Protein AF-A0A497PCP3-F1 (afdb_monomer)

Nearest PDB structures (foldseek):
  7ase-assembly1_J  TM=3.225E-01  e=2.728E+00  Trypanosoma cruzi

pLDDT: mean 95.0, std 7.42, range [58.16, 98.56]

Mean predicted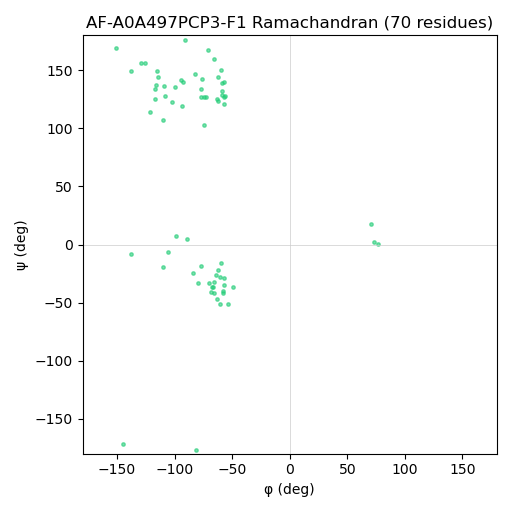 aligned error: 3.44 Å

Radius of gyration: 13.03 Å; Cα contacts (8 Å, |Δi|>4): 94; chains: 1; bounding box: 33×25×32 Å

Foldseek 3Di:
DKFFWDDPVRCVVFDQNDLDPPDGWHWDAAPVRTITTDADPVNQVSCVPHPNPVRVVRDIDDGHHDDDDPDD

Sequence (72 aa):
MEARELTTEQKEDIQGVFFDEVTFFNCAQDINNNWFIFLSSTDISKLEGSQWQWLVDIPVSPFEPKPVNPPT

Solvent-accessible surface area (backbone atoms only — not comparable to full-atom values): 4462 Å² total; per-residue (Å²): 94,75,28,28,68,42,54,71,66,61,45,67,76,37,56,70,40,63,85,53,100,86,46,55,42,66,69,47,61,33,67,87,71,48,37,29,40,78,73,53,75,68,50,45,66,66,28,56,93,41,98,49,30,67,68,70,69,44,65,72,38,86,46,50,74,55,82,80,74,74,87,129

Secondary structure (DSSP, 8-state):
-EEEEE-HHHHHHHTT-BSSSS-B--EEEBTTS-EEE---HHHHHHHTTSTTHHHHHSPEEE--BPP-PPP-

Structure (mmCIF, N/CA/C/O backbone):
data_AF-A0A497PCP3-F1
#
_entry.id   AF-A0A497PCP3-F1
#
loop_
_atom_site.group_PDB
_atom_site.id
_atom_site.type_symbol
_atom_site.label_atom_id
_atom_site.label_alt_id
_atom_site.label_comp_id
_atom_site.label_asym_id
_atom_site.label_entity_id
_atom_site.label_seq_id
_atom_site.pdbx_PDB_ins_code
_atom_site.Cartn_x
_atom_site.Cartn_y
_atom_site.Cartn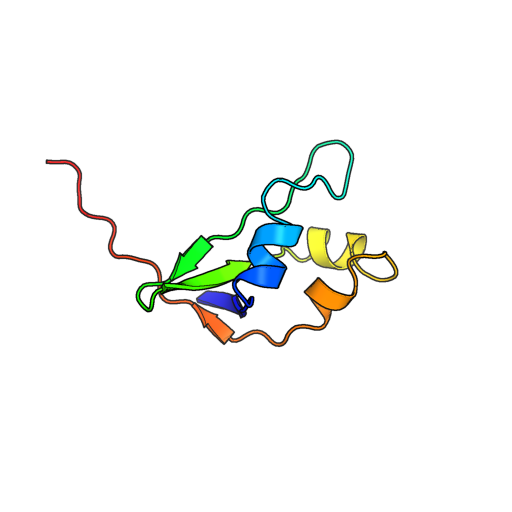_z
_atom_site.occupancy
_atom_site.B_iso_or_equiv
_atom_site.auth_seq_id
_atom_site.auth_comp_id
_atom_site.auth_asym_id
_atom_site.auth_atom_id
_atom_site.pdbx_PDB_model_num
ATOM 1 N N . MET A 1 1 ? 11.109 -9.838 -7.971 1.00 87.75 1 MET A N 1
ATOM 2 C CA . MET A 1 1 ? 10.664 -9.848 -6.552 1.00 87.75 1 MET A C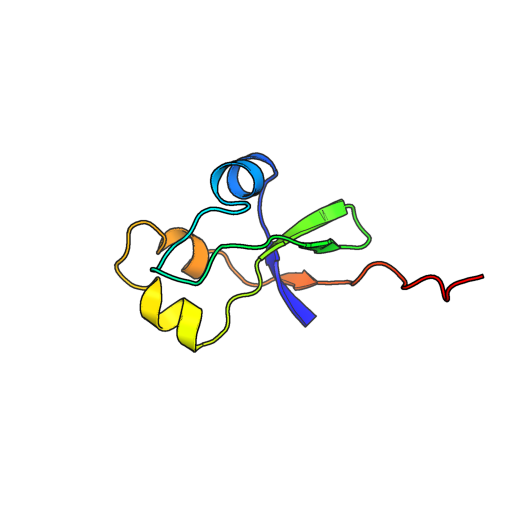A 1
ATOM 3 C C . MET A 1 1 ? 9.198 -10.253 -6.545 1.00 87.75 1 MET A C 1
ATOM 5 O O . MET A 1 1 ? 8.606 -10.206 -7.612 1.00 87.75 1 MET A O 1
ATOM 9 N N . GLU A 1 2 ? 8.621 -10.662 -5.421 1.00 93.56 2 GLU A N 1
ATOM 10 C CA . GLU A 1 2 ? 7.176 -10.934 -5.334 1.00 93.56 2 GLU A CA 1
ATOM 11 C C . GLU A 1 2 ? 6.508 -9.856 -4.481 1.00 93.56 2 GLU A C 1
ATOM 13 O O . GLU A 1 2 ? 7.063 -9.441 -3.461 1.00 93.56 2 GLU A O 1
ATOM 18 N N . ALA A 1 3 ? 5.358 -9.364 -4.935 1.00 97.19 3 ALA A N 1
ATOM 19 C CA . ALA A 1 3 ? 4.598 -8.304 -4.280 1.00 97.19 3 ALA A CA 1
ATOM 20 C C . ALA A 1 3 ? 3.105 -8.460 -4.579 1.00 97.19 3 ALA A C 1
ATOM 22 O O . ALA A 1 3 ? 2.716 -9.262 -5.426 1.00 97.19 3 ALA A O 1
ATOM 23 N N . ARG A 1 4 ? 2.256 -7.708 -3.880 1.00 98.12 4 ARG A N 1
ATOM 24 C CA . ARG A 1 4 ? 0.801 -7.783 -4.054 1.00 98.12 4 ARG A CA 1
ATOM 25 C C . ARG A 1 4 ? 0.352 -6.737 -5.059 1.00 98.12 4 ARG A C 1
ATOM 27 O O . ARG A 1 4 ? 0.597 -5.552 -4.840 1.00 98.12 4 ARG A O 1
ATOM 34 N N . GLU A 1 5 ? -0.245 -7.183 -6.158 1.00 98.25 5 GLU A N 1
ATOM 35 C CA . GLU A 1 5 ? -0.707 -6.310 -7.238 1.00 98.25 5 GLU A CA 1
ATOM 36 C C . GLU A 1 5 ? -2.019 -5.617 -6.852 1.00 98.25 5 GLU A C 1
ATOM 38 O O . GLU A 1 5 ? -2.938 -6.244 -6.326 1.00 98.25 5 GLU A O 1
ATOM 43 N N . LEU A 1 6 ? -2.097 -4.314 -7.101 1.00 98.38 6 LEU A N 1
ATOM 44 C CA . LEU A 1 6 ? -3.229 -3.461 -6.771 1.00 98.38 6 LEU A CA 1
ATOM 45 C C . LEU A 1 6 ? -3.887 -2.944 -8.046 1.00 98.38 6 LEU A C 1
ATOM 47 O O . LEU A 1 6 ? -3.219 -2.564 -9.010 1.00 98.38 6 LEU A O 1
ATOM 51 N N . THR A 1 7 ? -5.208 -2.813 -8.005 1.00 98.06 7 THR A N 1
ATOM 52 C CA . THR A 1 7 ? -5.908 -1.916 -8.927 1.00 98.06 7 THR A CA 1
ATOM 53 C C . THR A 1 7 ? -5.527 -0.460 -8.644 1.00 98.06 7 THR A C 1
ATOM 55 O O . THR A 1 7 ? -5.084 -0.113 -7.546 1.00 98.06 7 THR A O 1
ATOM 58 N N . THR A 1 8 ? -5.735 0.422 -9.624 1.00 97.69 8 THR A N 1
ATOM 59 C CA . THR A 1 8 ? -5.517 1.863 -9.431 1.00 97.69 8 THR A CA 1
ATOM 60 C C . THR A 1 8 ? -6.362 2.420 -8.284 1.00 97.69 8 THR A C 1
ATOM 62 O O . THR A 1 8 ? -5.827 3.169 -7.476 1.00 97.69 8 THR A O 1
ATOM 65 N N . GLU A 1 9 ? -7.628 2.003 -8.168 1.00 98.12 9 GLU A N 1
ATOM 66 C CA . GLU A 1 9 ? -8.540 2.420 -7.090 1.00 98.12 9 GLU A CA 1
ATOM 67 C C . GLU A 1 9 ? -7.996 2.010 -5.713 1.00 98.12 9 GLU A C 1
ATOM 69 O O . GLU A 1 9 ? -7.765 2.863 -4.863 1.00 98.12 9 GLU A O 1
ATOM 74 N N . GLN A 1 10 ? -7.626 0.735 -5.536 1.00 98.38 10 GLN A N 1
ATOM 75 C CA . GLN A 1 10 ? -7.012 0.254 -4.289 1.00 98.38 10 GLN A CA 1
ATOM 76 C C . GLN A 1 10 ? -5.724 1.004 -3.937 1.00 98.38 10 GLN A C 1
ATOM 78 O O . GLN A 1 10 ? -5.474 1.294 -2.769 1.00 98.38 10 GLN A O 1
ATOM 83 N N . LYS A 1 11 ? -4.886 1.314 -4.935 1.00 98.00 11 LYS A N 1
ATOM 84 C CA . LYS A 1 11 ? -3.670 2.106 -4.728 1.00 98.00 11 LYS A CA 1
ATOM 85 C C . LYS A 1 11 ? -4.005 3.536 -4.298 1.00 98.00 11 LYS A C 1
ATOM 87 O O . LYS A 1 11 ? -3.300 4.096 -3.462 1.00 98.00 11 LYS A O 1
ATOM 92 N N . GLU A 1 12 ? -5.011 4.162 -4.898 1.00 98.19 12 GLU A N 1
ATOM 93 C CA . GLU A 1 12 ? -5.422 5.532 -4.572 1.00 98.19 12 GLU A CA 1
ATOM 94 C C . GLU A 1 12 ? -6.019 5.625 -3.169 1.00 98.19 12 GLU A C 1
ATOM 96 O O . GLU A 1 12 ? -5.704 6.576 -2.455 1.00 98.19 12 GLU A O 1
ATOM 101 N N . ASP A 1 13 ? -6.755 4.600 -2.745 1.00 97.94 13 ASP A N 1
ATOM 102 C CA . ASP A 1 13 ? -7.360 4.523 -1.415 1.00 97.94 13 ASP A CA 1
ATOM 103 C C . ASP A 1 13 ? -6.333 4.428 -0.282 1.00 97.94 13 ASP A C 1
ATOM 105 O O . ASP A 1 13 ? -6.580 4.926 0.817 1.00 97.94 13 ASP A O 1
ATOM 109 N N . ILE A 1 14 ? -5.184 3.784 -0.521 1.00 98.19 14 ILE A N 1
ATOM 110 C CA . ILE A 1 14 ? -4.218 3.478 0.547 1.00 98.19 14 ILE A CA 1
ATOM 111 C C . ILE A 1 14 ? -2.921 4.285 0.476 1.00 98.19 14 ILE A C 1
ATOM 113 O O . ILE A 1 14 ? -2.203 4.343 1.472 1.00 98.19 14 ILE A O 1
ATOM 117 N N . GLN A 1 15 ? -2.561 4.885 -0.665 1.00 98.50 15 GLN A N 1
ATOM 118 C CA . GLN A 1 15 ? -1.262 5.555 -0.810 1.00 98.50 15 GLN A CA 1
ATOM 119 C C . GLN A 1 15 ? -1.077 6.653 0.246 1.00 98.50 15 GLN A C 1
ATOM 121 O O . GLN A 1 15 ? -1.811 7.637 0.278 1.00 98.50 15 GLN A O 1
ATOM 126 N N . GLY A 1 16 ? -0.033 6.523 1.068 1.00 98.25 16 GLY A N 1
ATOM 127 C CA . GLY A 1 16 ? 0.263 7.483 2.133 1.00 98.25 16 GLY A CA 1
ATOM 128 C C . GLY A 1 16 ? -0.633 7.358 3.368 1.00 98.25 16 GLY A C 1
ATOM 129 O O . GLY A 1 16 ? -0.441 8.115 4.318 1.00 98.25 16 GLY A O 1
ATOM 130 N N . VAL A 1 17 ? -1.580 6.415 3.394 1.00 98.25 17 VAL A N 1
ATOM 131 C CA . VAL A 1 17 ? -2.404 6.138 4.574 1.00 98.25 17 VAL A CA 1
ATOM 132 C C . VAL A 1 17 ? -1.559 5.431 5.625 1.00 98.25 17 VAL A C 1
ATOM 134 O O . VAL A 1 17 ? -0.921 4.411 5.356 1.00 98.25 17 VAL A O 1
ATOM 137 N N . PHE A 1 18 ? -1.565 5.989 6.833 1.00 97.94 18 PHE A N 1
ATOM 138 C CA . PHE A 1 18 ? -0.923 5.405 8.003 1.00 97.94 18 PHE A CA 1
ATOM 139 C C . PHE A 1 18 ? -1.775 4.260 8.553 1.00 97.94 18 PHE A C 1
ATOM 141 O O . PHE A 1 18 ? -2.964 4.438 8.823 1.00 97.94 18 PHE A O 1
ATOM 148 N N . PHE A 1 19 ? -1.168 3.088 8.726 1.00 95.94 19 PHE A N 1
ATOM 149 C CA . PHE A 1 19 ? -1.815 1.926 9.348 1.00 95.94 19 PHE A CA 1
ATOM 150 C C . PHE A 1 19 ? -1.315 1.663 10.773 1.00 95.94 19 PHE A C 1
ATOM 152 O O . PHE A 1 19 ? -1.882 0.830 11.477 1.00 95.94 19 PHE A O 1
ATOM 159 N N . ASP A 1 20 ? -0.293 2.400 11.208 1.00 93.81 20 ASP A N 1
ATOM 160 C CA . ASP A 1 20 ? 0.076 2.585 12.608 1.00 93.81 20 ASP A CA 1
ATOM 161 C C . ASP A 1 20 ? 0.607 4.016 12.837 1.00 93.81 20 ASP A C 1
ATOM 163 O O . ASP A 1 20 ? 0.498 4.874 11.964 1.00 93.81 20 ASP A O 1
ATOM 167 N N . GLU A 1 21 ? 1.149 4.303 14.021 1.00 95.31 21 GLU A N 1
ATOM 168 C CA . GLU A 1 21 ? 1.578 5.655 14.411 1.00 95.31 21 GLU A CA 1
ATOM 169 C C . GLU A 1 21 ? 2.708 6.244 13.547 1.00 95.31 21 GLU A C 1
ATOM 171 O O . GLU A 1 21 ? 2.886 7.462 13.527 1.00 95.31 21 GLU A O 1
ATOM 176 N N . VAL A 1 22 ? 3.494 5.408 12.857 1.00 96.50 22 VAL A N 1
ATOM 177 C CA . VAL A 1 22 ? 4.720 5.835 12.153 1.00 96.50 22 VAL A CA 1
ATOM 178 C C . VAL A 1 22 ? 4.897 5.215 10.764 1.00 96.50 22 VAL A C 1
ATOM 180 O O . VAL A 1 22 ? 5.789 5.628 10.023 1.00 96.50 22 VAL A O 1
ATOM 183 N N . THR A 1 23 ? 4.062 4.250 10.394 1.00 95.62 23 THR A N 1
ATOM 184 C CA . THR A 1 23 ? 4.176 3.454 9.170 1.00 95.62 23 THR A CA 1
ATOM 185 C C . THR A 1 23 ? 2.967 3.690 8.278 1.00 95.62 23 THR A C 1
ATOM 187 O O . THR A 1 23 ? 1.818 3.657 8.726 1.00 95.62 23 THR A O 1
ATOM 190 N N . PHE A 1 24 ? 3.231 3.911 6.993 1.00 97.88 24 PHE A N 1
ATOM 191 C CA . PHE A 1 24 ? 2.216 4.169 5.979 1.00 97.88 24 PHE A CA 1
ATOM 192 C C . PHE A 1 24 ? 2.402 3.263 4.766 1.00 97.88 24 PHE A C 1
ATOM 194 O O . PHE A 1 24 ? 3.504 2.781 4.491 1.00 97.88 24 PHE A O 1
ATOM 201 N N . PHE A 1 25 ? 1.325 3.045 4.018 1.00 98.50 25 PHE A N 1
ATOM 202 C CA . PHE A 1 25 ? 1.387 2.267 2.789 1.00 98.50 25 PHE A CA 1
ATOM 203 C C . PHE A 1 25 ? 2.050 3.064 1.667 1.00 98.50 25 PHE A C 1
ATOM 205 O O . PHE A 1 25 ? 1.630 4.174 1.326 1.00 98.50 25 PHE A O 1
ATOM 212 N N . ASN A 1 26 ? 3.068 2.469 1.052 1.00 98.06 26 ASN A N 1
ATOM 213 C CA . ASN A 1 26 ? 3.735 3.026 -0.114 1.00 98.06 26 ASN A CA 1
ATOM 214 C C . ASN A 1 26 ? 3.650 2.049 -1.286 1.00 98.06 26 ASN A C 1
ATOM 216 O O . ASN A 1 26 ? 4.239 0.967 -1.240 1.00 98.06 26 ASN A O 1
ATOM 220 N N . CYS A 1 27 ? 2.935 2.443 -2.335 1.00 98.12 27 CYS A N 1
ATOM 221 C CA . CYS A 1 27 ? 2.781 1.641 -3.537 1.00 98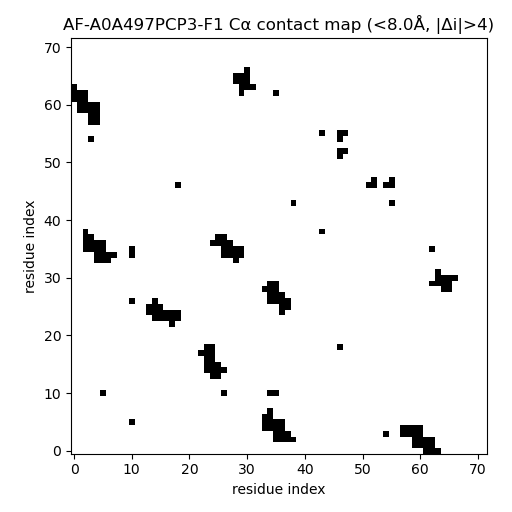.12 27 CYS A CA 1
ATOM 222 C C . CYS A 1 27 ? 3.851 2.017 -4.565 1.00 98.12 27 CYS A C 1
ATOM 224 O O . CYS A 1 27 ? 4.155 3.193 -4.777 1.00 98.12 27 CYS A O 1
ATOM 226 N N . ALA A 1 28 ? 4.400 1.016 -5.242 1.00 97.06 28 ALA A N 1
ATOM 227 C CA . ALA A 1 28 ? 5.362 1.189 -6.320 1.00 97.06 28 ALA A CA 1
ATOM 228 C C . ALA A 1 28 ? 4.772 0.697 -7.638 1.00 97.06 28 ALA A C 1
ATOM 230 O O . ALA A 1 28 ? 3.969 -0.233 -7.664 1.00 97.06 28 ALA A O 1
ATOM 231 N N . GLN A 1 29 ? 5.191 1.321 -8.734 1.00 97.00 29 GLN A N 1
ATOM 232 C CA . GLN A 1 29 ? 4.795 0.907 -10.070 1.00 97.00 29 GLN A CA 1
ATOM 233 C C . GLN A 1 29 ? 5.904 0.070 -10.712 1.00 97.00 29 GLN A C 1
ATOM 235 O O . GLN A 1 29 ? 7.080 0.444 -10.644 1.00 97.00 29 GLN A O 1
ATOM 240 N N . ASP A 1 30 ? 5.534 -1.036 -11.345 1.00 96.81 30 ASP A N 1
ATOM 241 C CA . ASP A 1 30 ? 6.455 -1.893 -12.094 1.00 96.81 30 ASP A CA 1
ATOM 242 C C . ASP A 1 30 ? 6.732 -1.339 -13.514 1.00 96.81 30 ASP A C 1
ATOM 244 O O . ASP A 1 30 ? 6.258 -0.259 -13.891 1.00 96.81 30 ASP A O 1
ATOM 248 N N . ILE A 1 31 ? 7.513 -2.067 -14.319 1.00 96.56 31 ILE A N 1
ATOM 249 C CA . ILE A 1 31 ? 7.812 -1.719 -15.721 1.00 96.56 31 ILE A CA 1
ATOM 250 C C . ILE A 1 31 ? 6.584 -1.729 -16.644 1.00 96.56 31 ILE A C 1
ATOM 252 O O . ILE A 1 31 ? 6.555 -0.980 -17.622 1.00 96.56 31 ILE A O 1
ATOM 256 N N . ASN A 1 32 ? 5.561 -2.516 -16.315 1.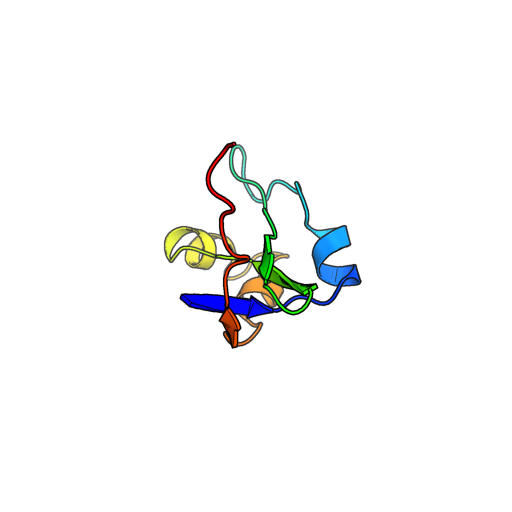00 95.94 32 ASN A N 1
ATOM 257 C CA . ASN A 1 32 ? 4.327 -2.659 -17.087 1.00 95.94 32 ASN A CA 1
ATOM 258 C C . ASN A 1 32 ? 3.244 -1.650 -16.684 1.00 95.94 32 ASN A C 1
ATOM 260 O O . ASN A 1 32 ? 2.151 -1.663 -17.243 1.00 95.94 32 ASN A O 1
ATOM 264 N N . ASN A 1 33 ? 3.566 -0.726 -15.777 1.00 96.19 33 ASN A N 1
ATOM 265 C CA . ASN A 1 33 ? 2.655 0.262 -15.204 1.00 96.19 33 ASN A CA 1
ATOM 266 C C . ASN A 1 33 ? 1.591 -0.307 -14.247 1.00 96.19 33 ASN A C 1
ATOM 268 O O . ASN A 1 33 ? 0.647 0.410 -13.906 1.00 96.19 33 ASN A O 1
ATOM 272 N N . ASN A 1 34 ? 1.781 -1.525 -13.745 1.00 97.56 34 ASN A N 1
ATOM 273 C CA . ASN A 1 34 ? 0.957 -2.129 -12.703 1.00 97.56 34 ASN A CA 1
ATOM 274 C C . ASN A 1 34 ? 1.408 -1.643 -11.318 1.00 97.56 34 ASN A C 1
ATOM 276 O O . ASN A 1 34 ? 2.593 -1.376 -11.089 1.00 97.56 34 ASN A O 1
ATOM 280 N N . TRP A 1 35 ? 0.460 -1.503 -10.390 1.00 98.12 35 TRP A N 1
ATOM 281 C CA . TRP A 1 35 ? 0.723 -1.030 -9.031 1.00 98.12 35 TRP A CA 1
ATOM 282 C C . TRP A 1 35 ? 0.926 -2.191 -8.075 1.00 98.12 35 TRP A C 1
ATOM 284 O O . TRP A 1 35 ? 0.220 -3.188 -8.141 1.00 98.12 35 TRP A O 1
ATOM 294 N N . PHE A 1 36 ? 1.865 -2.034 -7.151 1.00 98.56 36 PHE A N 1
ATOM 295 C CA . PHE A 1 36 ? 2.201 -3.054 -6.174 1.00 98.56 36 PHE A CA 1
ATOM 296 C C . PHE A 1 36 ? 2.412 -2.461 -4.794 1.00 98.56 36 PHE A C 1
ATOM 298 O O . PHE A 1 36 ? 2.937 -1.354 -4.654 1.00 98.56 36 PHE A O 1
ATOM 305 N N . ILE A 1 37 ? 2.091 -3.250 -3.776 1.00 98.31 37 ILE A N 1
ATOM 306 C CA . ILE A 1 37 ? 2.494 -3.003 -2.397 1.00 98.31 37 ILE A CA 1
ATOM 307 C C . ILE A 1 37 ? 3.403 -4.122 -1.897 1.00 98.31 37 ILE A C 1
ATOM 309 O O . ILE A 1 37 ? 3.170 -5.313 -2.128 1.00 98.31 37 ILE A O 1
ATOM 313 N N . PHE A 1 38 ? 4.458 -3.712 -1.200 1.00 97.88 38 PHE A N 1
ATOM 314 C CA . PHE A 1 38 ? 5.391 -4.601 -0.527 1.00 97.88 38 PHE A CA 1
ATOM 315 C C . PHE A 1 38 ? 5.068 -4.585 0.959 1.00 97.88 38 PHE A C 1
ATOM 317 O O . PHE A 1 38 ? 5.082 -3.526 1.581 1.00 97.88 38 PHE A O 1
ATOM 324 N N . LEU A 1 39 ? 4.787 -5.759 1.512 1.00 96.75 39 LEU A N 1
ATOM 325 C CA . LEU A 1 39 ? 4.522 -5.940 2.933 1.00 96.75 39 LEU A CA 1
ATOM 326 C C . LEU A 1 39 ? 5.601 -6.854 3.503 1.00 96.75 39 LEU A C 1
ATOM 328 O O . LEU A 1 39 ? 5.821 -7.956 2.997 1.00 96.75 39 LEU A O 1
ATOM 332 N N . SER A 1 40 ? 6.286 -6.400 4.547 1.00 96.25 40 SER A N 1
ATOM 333 C CA . SER A 1 40 ? 7.174 -7.260 5.326 1.00 96.25 40 SER A CA 1
ATOM 334 C C . SER A 1 40 ? 6.363 -8.261 6.158 1.00 96.25 40 SER A C 1
ATOM 336 O O . SER A 1 40 ? 5.157 -8.102 6.350 1.00 96.25 40 SER A O 1
ATOM 338 N N . SER A 1 41 ? 7.023 -9.276 6.723 1.00 96.62 41 SER A N 1
ATOM 339 C CA . SER A 1 41 ? 6.373 -10.186 7.678 1.00 96.62 41 SER A CA 1
ATOM 340 C C . SER A 1 41 ? 5.780 -9.442 8.880 1.00 96.62 41 SER A C 1
ATOM 342 O O . SER A 1 41 ? 4.723 -9.817 9.374 1.00 96.62 41 SER A O 1
ATOM 344 N N . THR A 1 42 ? 6.437 -8.366 9.326 1.00 96.62 42 THR A N 1
ATOM 345 C CA . THR A 1 42 ? 5.954 -7.517 10.422 1.00 96.62 42 THR A CA 1
ATOM 346 C C . THR A 1 42 ? 4.703 -6.742 10.025 1.00 96.62 42 THR A C 1
ATOM 348 O O . THR A 1 42 ? 3.780 -6.640 10.829 1.00 96.62 42 THR A O 1
ATOM 351 N N . ASP A 1 43 ? 4.653 -6.218 8.797 1.00 97.31 43 ASP A N 1
ATOM 352 C CA . ASP A 1 43 ? 3.460 -5.531 8.295 1.00 97.31 43 ASP A CA 1
ATOM 353 C C . ASP A 1 43 ? 2.296 -6.514 8.218 1.00 97.31 43 ASP A C 1
ATOM 355 O O . ASP A 1 43 ? 1.231 -6.235 8.752 1.00 97.31 43 ASP A O 1
ATOM 359 N N . ILE A 1 44 ? 2.519 -7.711 7.666 1.00 97.31 44 ILE A N 1
ATOM 360 C CA . ILE A 1 44 ? 1.493 -8.759 7.586 1.00 97.31 44 ILE A CA 1
ATOM 361 C C . ILE A 1 44 ? 0.896 -9.045 8.969 1.00 97.31 44 ILE A C 1
ATOM 363 O O . ILE A 1 44 ? -0.315 -8.934 9.131 1.00 97.31 44 ILE A O 1
ATOM 367 N N . SER A 1 45 ? 1.725 -9.297 9.987 1.00 97.44 45 SER A N 1
ATOM 368 C CA . SER A 1 45 ? 1.239 -9.565 11.349 1.00 97.44 45 SER A CA 1
ATOM 369 C C . SER A 1 45 ? 0.443 -8.415 11.977 1.00 97.44 45 SER A C 1
ATOM 371 O O . SER A 1 45 ? -0.405 -8.663 12.828 1.00 97.44 45 SER A O 1
ATOM 373 N N . LYS A 1 46 ? 0.703 -7.158 11.596 1.00 96.81 46 LYS A N 1
ATOM 374 C CA . LYS A 1 46 ? -0.071 -5.996 12.071 1.00 96.81 46 LYS A CA 1
ATOM 375 C C . LYS A 1 46 ? -1.398 -5.830 11.331 1.00 96.81 46 LYS A C 1
ATOM 377 O O . LYS A 1 46 ? -2.358 -5.321 11.905 1.00 96.81 46 LYS A O 1
ATOM 382 N N . LEU A 1 47 ? -1.427 -6.191 10.051 1.00 97.75 47 LEU A N 1
ATOM 383 C CA . LEU A 1 47 ? -2.595 -6.021 9.190 1.00 97.75 47 LEU A CA 1
ATOM 384 C C . LEU A 1 47 ? -3.587 -7.177 9.341 1.00 97.75 47 LEU A C 1
ATOM 386 O O . LEU A 1 47 ? -4.782 -6.976 9.106 1.00 97.75 47 LEU A O 1
ATOM 390 N N . GLU A 1 48 ? -3.121 -8.351 9.767 1.00 97.31 48 GLU A N 1
ATOM 391 C CA . GLU A 1 48 ? -3.973 -9.498 10.065 1.00 97.31 48 GLU A CA 1
ATOM 392 C C . GLU A 1 48 ? -5.037 -9.157 11.124 1.00 97.31 48 GLU A C 1
ATOM 394 O O . GLU A 1 48 ? -4.748 -8.627 12.197 1.00 97.31 48 GLU A O 1
ATOM 399 N N . GLY A 1 49 ? -6.305 -9.428 10.809 1.00 96.12 49 GLY A N 1
ATOM 400 C CA . GLY A 1 49 ? -7.456 -9.111 11.661 1.00 96.12 49 GLY A CA 1
ATOM 401 C C . GLY A 1 49 ? -7.829 -7.624 11.735 1.00 96.12 49 GLY A C 1
ATOM 402 O O . GLY A 1 49 ? -8.774 -7.272 12.441 1.00 96.12 49 GLY A O 1
ATOM 403 N N . SER A 1 50 ? -7.127 -6.747 11.013 1.00 96.94 50 SER A N 1
ATOM 404 C CA . SER A 1 50 ? -7.439 -5.316 10.928 1.00 96.94 50 SER A CA 1
ATOM 405 C C . SER A 1 50 ? -8.377 -4.991 9.754 1.00 96.94 50 SER A C 1
ATOM 407 O O . SER A 1 50 ? -8.675 -5.840 8.914 1.00 96.94 50 SER A O 1
ATOM 409 N N . GLN A 1 51 ? -8.785 -3.720 9.631 1.00 97.00 51 GLN A N 1
ATOM 410 C CA . GLN A 1 51 ? -9.517 -3.221 8.452 1.00 97.00 51 GLN A CA 1
ATOM 411 C C . GLN A 1 51 ? -8.733 -3.376 7.133 1.00 97.00 51 GLN A C 1
ATOM 413 O O . GLN A 1 51 ? -9.312 -3.303 6.054 1.00 97.00 51 GLN A O 1
ATOM 418 N N . TRP A 1 52 ? -7.422 -3.611 7.223 1.00 97.88 52 TRP A N 1
ATOM 419 C CA . TRP A 1 52 ? -6.506 -3.776 6.102 1.00 97.88 52 TRP A CA 1
ATOM 420 C C . TRP A 1 52 ? -6.208 -5.243 5.766 1.00 97.88 52 TRP A C 1
ATOM 422 O O . TRP A 1 52 ? -5.357 -5.496 4.918 1.00 97.88 52 TRP A O 1
ATOM 432 N N . GLN A 1 53 ? -6.888 -6.214 6.393 1.00 97.94 53 GLN A N 1
ATOM 433 C CA . GLN A 1 53 ? -6.713 -7.652 6.118 1.00 97.94 53 GLN A CA 1
ATOM 434 C C . GLN A 1 53 ? -6.779 -7.971 4.618 1.00 97.94 53 GLN A C 1
ATOM 436 O O . GLN A 1 53 ? -6.002 -8.781 4.124 1.00 97.94 53 GLN A O 1
ATOM 441 N N . TRP A 1 54 ? -7.646 -7.278 3.877 1.00 97.62 54 TRP A N 1
ATOM 442 C CA . TRP A 1 54 ? -7.783 -7.471 2.436 1.00 97.62 54 TRP A CA 1
ATOM 443 C C . TRP A 1 54 ? -6.467 -7.248 1.674 1.00 97.62 54 TRP A C 1
ATOM 445 O O . TRP A 1 54 ? -6.259 -7.894 0.654 1.00 97.62 54 TRP A O 1
ATOM 455 N N . LEU A 1 55 ? -5.552 -6.399 2.169 1.00 97.88 55 LEU A N 1
ATOM 456 C CA . LEU A 1 55 ? -4.215 -6.246 1.587 1.00 97.88 55 LEU A CA 1
ATOM 457 C C . LEU A 1 55 ? -3.379 -7.509 1.763 1.00 97.88 55 LEU A C 1
ATOM 459 O O . LEU A 1 55 ? -2.609 -7.843 0.874 1.00 97.88 55 LEU A O 1
ATOM 463 N N . VAL A 1 56 ? -3.508 -8.213 2.888 1.00 97.75 56 VAL A N 1
ATOM 464 C CA . VAL A 1 56 ? -2.802 -9.478 3.146 1.00 97.75 56 VAL A CA 1
ATOM 465 C C . VAL A 1 56 ? -3.345 -10.597 2.254 1.00 97.75 56 VAL A C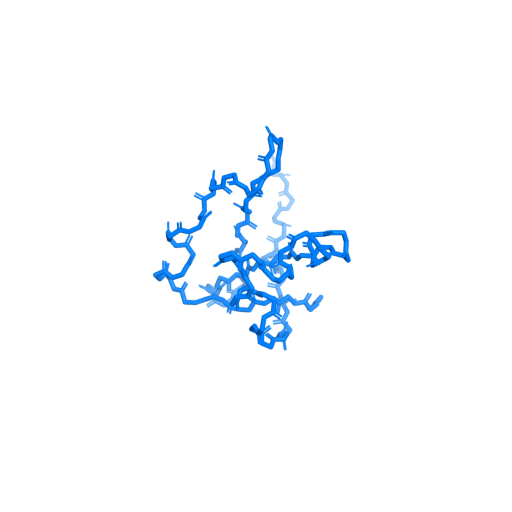 1
ATOM 467 O O . VAL A 1 56 ? -2.573 -11.449 1.813 1.00 97.75 56 VAL A O 1
ATOM 470 N N . ASP A 1 57 ? -4.640 -10.560 1.946 1.00 97.94 5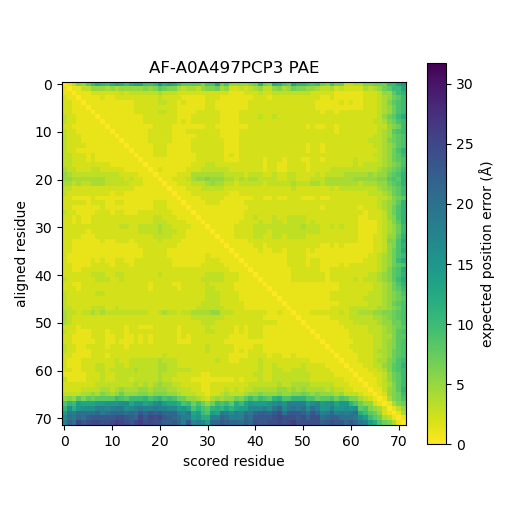7 ASP A N 1
ATOM 471 C CA . ASP A 1 57 ? -5.338 -11.601 1.185 1.00 97.94 57 ASP A CA 1
ATOM 472 C C . ASP A 1 57 ? -5.070 -11.546 -0.329 1.00 97.94 57 ASP A C 1
ATOM 474 O O . ASP A 1 57 ? -5.287 -12.537 -1.030 1.00 97.94 57 ASP A O 1
ATOM 478 N N . ILE A 1 58 ? -4.582 -10.415 -0.856 1.00 97.75 58 ILE A N 1
ATOM 479 C CA . ILE A 1 58 ? -4.227 -10.289 -2.277 1.00 97.75 58 ILE A CA 1
ATOM 480 C C . ILE A 1 58 ? -3.091 -11.266 -2.597 1.00 97.75 58 ILE A C 1
ATOM 482 O O . ILE A 1 58 ? -2.045 -11.184 -1.957 1.00 97.75 58 ILE A O 1
ATOM 486 N N . PRO A 1 59 ? -3.218 -12.163 -3.589 1.00 96.75 59 PRO A N 1
ATOM 487 C CA . PRO A 1 59 ? -2.138 -13.075 -3.951 1.00 96.75 59 PRO A CA 1
ATOM 488 C C . PRO A 1 59 ? -0.881 -12.313 -4.388 1.00 96.75 59 PRO A C 1
ATOM 490 O O . PRO A 1 59 ? -0.952 -11.205 -4.918 1.00 96.75 59 PRO A O 1
ATOM 493 N N . VAL A 1 60 ? 0.289 -12.908 -4.160 1.00 96.94 60 VAL A N 1
ATOM 494 C CA . VAL A 1 60 ? 1.534 -12.332 -4.675 1.00 96.94 60 VAL A CA 1
ATOM 495 C C . VAL A 1 60 ? 1.670 -12.604 -6.171 1.00 96.94 60 VAL A C 1
ATOM 497 O O . VAL A 1 60 ? 1.346 -13.692 -6.647 1.00 96.94 60 VAL A O 1
ATOM 500 N N . SER A 1 61 ? 2.198 -11.616 -6.879 1.00 97.06 61 SER A N 1
ATOM 501 C CA . SER A 1 61 ? 2.549 -11.667 -8.293 1.00 97.06 61 SER A CA 1
ATOM 502 C C . SER A 1 61 ? 4.016 -11.252 -8.477 1.00 97.06 61 SER A C 1
ATOM 504 O O . SER A 1 61 ? 4.577 -10.534 -7.635 1.00 97.06 61 SER A O 1
ATOM 506 N N . PRO A 1 62 ? 4.668 -11.673 -9.575 1.00 97.44 62 PRO A N 1
ATOM 507 C CA . PRO A 1 62 ? 5.989 -11.176 -9.933 1.00 97.44 62 PRO A CA 1
ATOM 508 C C . PRO A 1 62 ? 5.986 -9.654 -10.124 1.00 97.44 62 PRO A C 1
ATOM 510 O O . PRO A 1 62 ? 5.157 -9.108 -10.842 1.00 97.44 62 PRO A O 1
ATOM 513 N N . PHE A 1 63 ? 6.957 -8.984 -9.509 1.00 96.75 63 PHE A N 1
ATOM 514 C CA . PHE A 1 63 ? 7.244 -7.567 -9.693 1.00 96.75 63 PHE A CA 1
ATOM 515 C C . PHE A 1 63 ? 8.544 -7.377 -10.475 1.00 96.75 63 PHE A C 1
ATOM 517 O O . PHE A 1 63 ? 9.611 -7.873 -10.066 1.00 96.75 63 PHE A O 1
ATOM 524 N N . GLU A 1 64 ? 8.453 -6.584 -11.541 1.00 96.06 64 GLU A N 1
ATOM 525 C CA . GLU A 1 64 ? 9.566 -6.176 -12.393 1.00 96.06 64 GLU A CA 1
ATOM 526 C C . GLU A 1 64 ? 9.878 -4.680 -12.195 1.00 96.06 64 GLU A C 1
ATOM 528 O O . GLU A 1 64 ? 9.113 -3.820 -12.638 1.00 96.06 64 GLU A O 1
ATOM 533 N N . PRO A 1 65 ? 10.986 -4.324 -11.517 1.00 94.19 65 PRO A N 1
ATOM 534 C CA . PRO A 1 65 ? 11.315 -2.926 -11.261 1.00 94.19 65 PRO A CA 1
ATOM 535 C C . PRO A 1 65 ? 11.549 -2.163 -12.564 1.00 94.19 65 PRO A C 1
ATOM 537 O O . PRO A 1 65 ? 12.176 -2.673 -13.496 1.00 94.19 65 PRO A O 1
ATOM 540 N N . LYS A 1 66 ? 11.131 -0.892 -12.594 1.00 92.00 66 LYS A N 1
ATOM 541 C CA . LYS A 1 66 ? 11.541 0.021 -13.664 1.00 92.00 66 LYS A CA 1
ATOM 542 C C . LYS A 1 66 ? 13.075 0.107 -13.709 1.00 92.00 66 LYS A C 1
ATOM 544 O O . LYS A 1 66 ? 13.705 0.148 -12.647 1.00 92.00 66 LYS A O 1
ATOM 549 N N . PRO A 1 67 ? 13.690 0.147 -14.906 1.00 88.38 67 PRO A N 1
ATOM 550 C CA . PRO A 1 67 ? 15.128 0.306 -15.022 1.00 88.38 67 PRO A CA 1
ATOM 551 C C . PRO A 1 67 ? 15.536 1.608 -14.339 1.00 88.38 67 PRO A C 1
ATOM 553 O O . PRO A 1 67 ? 14.972 2.674 -14.596 1.00 88.38 67 PRO A O 1
ATOM 556 N N . VAL A 1 68 ? 16.518 1.516 -13.448 1.00 81.25 68 VAL A N 1
ATOM 557 C CA . VAL A 1 68 ? 17.136 2.698 -12.861 1.00 81.25 68 VAL A CA 1
ATOM 558 C C . VAL A 1 68 ? 18.022 3.284 -13.950 1.00 81.25 68 VAL A C 1
ATOM 560 O O . VAL A 1 68 ? 19.085 2.736 -14.240 1.00 81.25 68 VAL A O 1
ATOM 563 N N . ASN A 1 69 ? 17.578 4.359 -14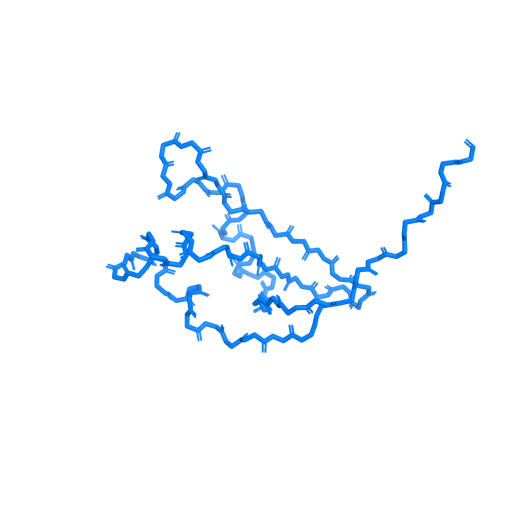.601 1.00 74.31 69 ASN A N 1
ATOM 564 C CA . ASN A 1 69 ? 18.485 5.106 -15.464 1.00 74.31 69 ASN A CA 1
ATOM 565 C C . ASN A 1 69 ? 19.615 5.644 -14.571 1.00 74.31 69 ASN A C 1
ATOM 567 O O . ASN A 1 69 ? 19.313 6.315 -13.578 1.00 74.31 69 ASN A O 1
ATOM 571 N N . PRO A 1 70 ? 20.895 5.340 -14.860 1.00 66.25 70 PRO A N 1
ATOM 572 C CA . PRO A 1 70 ? 21.986 5.953 -14.122 1.00 66.25 70 PRO A CA 1
ATOM 573 C C . PRO A 1 70 ? 21.885 7.477 -14.284 1.00 66.25 70 PRO A C 1
ATOM 575 O O . PRO A 1 70 ? 21.544 7.939 -15.378 1.00 66.25 70 PRO A O 1
ATOM 578 N N . PRO A 1 71 ? 22.123 8.262 -13.218 1.00 69.25 71 PRO A N 1
ATOM 579 C CA . PRO A 1 71 ? 22.120 9.713 -13.332 1.00 69.25 71 PRO A CA 1
ATOM 580 C C . PRO A 1 71 ? 23.136 10.135 -14.403 1.00 69.25 71 PRO A C 1
ATOM 582 O O . PRO A 1 71 ? 24.277 9.673 -14.381 1.00 69.25 71 PRO A O 1
ATOM 585 N N . THR A 1 72 ? 22.682 10.952 -15.359 1.00 58.16 72 THR A N 1
ATOM 586 C CA . THR A 1 72 ? 23.528 11.625 -16.361 1.00 58.16 72 THR A CA 1
ATOM 587 C C . THR A 1 72 ? 24.456 12.635 -15.717 1.00 58.16 72 THR A C 1
ATOM 589 O O . THR A 1 72 ? 23.963 13.353 -14.815 1.00 58.16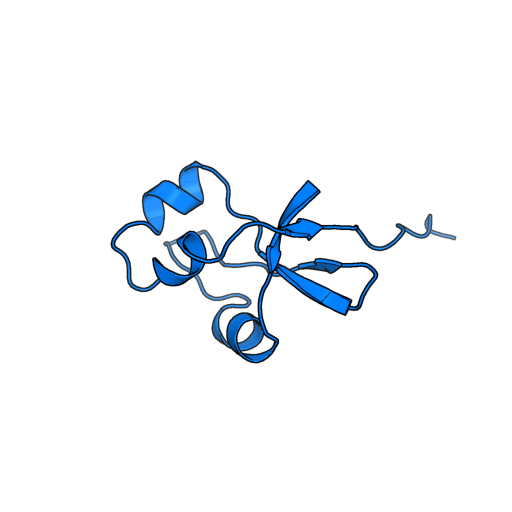 72 THR A O 1
#